Protein AF-G5E2P7-F1 (afdb_monomer_lite)

Foldseek 3Di:
DDDPQDDPVVVDDDDDDLDPPQQQFFWAFPVDDTDGPVVCPPQHEAEAEQAFLQALLSLVVQLVVQVCQVVCVVSVHAYEYEYADDDDCSVVVSCVSHVGTYTYRPVCVVVPPDDDAPPPVVVVRPVVVVSVVVSVVVPGHGDPDDPHD

Secondary structure (DSSP, 8-state):
------SSGGGSPPPPP--SSSTT-EEEETTS--EEGGGGTTT--EEEEES-TT-HHHHHHHHHHHHTHHHHHHTT--EEEEES---TTHHHHHHTT--SEEEE-TT-GGG-SS-----GGGGG-HHHHHHHHHHHHTT------SS--

Structure (mmCIF, N/CA/C/O backbone):
data_AF-G5E2P7-F1
#
_entry.id   AF-G5E2P7-F1
#
loop_
_atom_site.group_PDB
_atom_site.id
_atom_site.type_symbol
_atom_site.label_atom_id
_atom_site.label_alt_id
_atom_site.label_comp_id
_atom_site.label_asym_id
_atom_site.label_entity_id
_atom_site.label_seq_id
_atom_site.pdbx_PDB_ins_code
_atom_site.Ca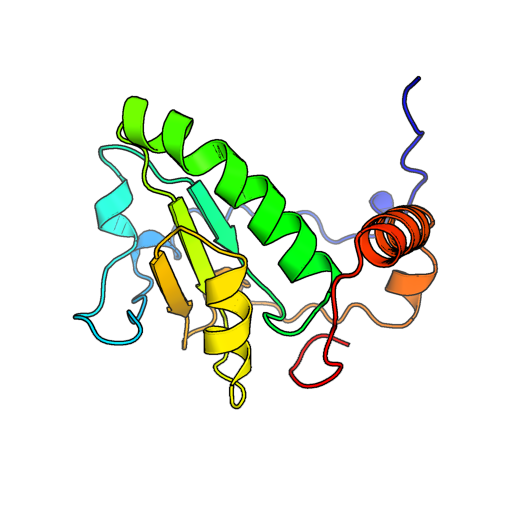rtn_x
_atom_site.Cartn_y
_atom_site.Cartn_z
_atom_site.occupancy
_atom_site.B_iso_or_equiv
_atom_site.auth_seq_id
_atom_site.auth_comp_id
_atom_site.auth_asym_id
_atom_site.auth_atom_id
_atom_site.pdbx_PDB_model_num
ATOM 1 N N . ALA A 1 1 ? 5.613 -28.517 1.594 1.00 33.00 1 ALA A N 1
ATOM 2 C CA . ALA A 1 1 ? 7.040 -28.612 1.960 1.00 33.00 1 ALA A CA 1
ATOM 3 C C . ALA A 1 1 ? 7.492 -27.232 2.418 1.00 33.00 1 ALA A C 1
ATOM 5 O O . ALA A 1 1 ? 7.472 -26.308 1.616 1.00 33.00 1 ALA A O 1
ATOM 6 N N . GLY A 1 2 ? 7.745 -27.064 3.718 1.00 37.56 2 GLY A N 1
ATOM 7 C CA . GLY A 1 2 ? 8.105 -25.773 4.302 1.00 37.56 2 GLY A CA 1
ATOM 8 C C . GLY A 1 2 ? 9.512 -25.373 3.878 1.00 37.56 2 GLY A C 1
ATOM 9 O O . GLY A 1 2 ? 10.471 -26.080 4.179 1.00 37.56 2 GLY A O 1
ATOM 10 N N . ILE A 1 3 ? 9.625 -24.260 3.160 1.00 41.03 3 ILE A N 1
ATOM 11 C CA . ILE A 1 3 ? 10.915 -23.635 2.886 1.00 41.03 3 ILE A CA 1
ATOM 12 C C . ILE A 1 3 ? 11.411 -23.083 4.219 1.00 41.03 3 ILE A C 1
ATOM 14 O O . ILE A 1 3 ? 10.821 -22.168 4.789 1.00 41.03 3 ILE A O 1
ATOM 18 N N . LEU A 1 4 ? 12.475 -23.695 4.729 1.00 39.72 4 LEU A N 1
ATOM 19 C CA . LEU A 1 4 ? 13.240 -23.212 5.864 1.00 39.72 4 LEU A CA 1
ATOM 20 C C . LEU A 1 4 ? 13.722 -21.790 5.522 1.00 39.72 4 LEU A C 1
ATOM 22 O O . LEU A 1 4 ? 14.643 -21.616 4.723 1.00 39.72 4 LEU A O 1
ATOM 26 N N . LEU A 1 5 ? 13.061 -20.772 6.081 1.00 41.38 5 LEU A N 1
ATOM 27 C CA . LEU A 1 5 ? 13.478 -19.369 6.030 1.00 41.38 5 LEU A CA 1
ATOM 28 C C . LEU A 1 5 ? 14.780 -19.241 6.829 1.00 41.38 5 LEU A C 1
ATOM 30 O O . LEU A 1 5 ? 14.787 -18.917 8.014 1.00 41.38 5 LEU A O 1
ATOM 34 N N . ALA A 1 6 ? 15.897 -19.603 6.203 1.00 42.47 6 ALA A N 1
ATOM 35 C CA . ALA A 1 6 ? 17.194 -19.628 6.850 1.00 42.47 6 ALA A CA 1
ATOM 36 C C . ALA A 1 6 ? 17.670 -18.197 7.164 1.00 42.47 6 ALA A C 1
ATOM 38 O O . ALA A 1 6 ? 18.159 -17.468 6.304 1.00 42.47 6 ALA A O 1
ATOM 39 N N . ASN A 1 7 ? 17.526 -17.830 8.439 1.00 48.72 7 ASN A N 1
ATOM 40 C CA . ASN A 1 7 ? 18.525 -17.137 9.254 1.00 48.72 7 ASN A CA 1
ATOM 41 C C . ASN A 1 7 ? 19.149 -15.850 8.696 1.00 48.72 7 ASN A C 1
ATOM 43 O O . ASN A 1 7 ? 20.366 -15.719 8.599 1.00 48.72 7 ASN A O 1
ATOM 47 N N . THR A 1 8 ? 18.323 -14.825 8.493 1.00 49.72 8 THR A N 1
ATOM 48 C CA . THR A 1 8 ? 18.777 -13.444 8.769 1.00 49.72 8 THR A CA 1
ATOM 49 C C . THR A 1 8 ? 17.930 -12.728 9.821 1.00 49.72 8 THR A C 1
ATOM 51 O O . THR A 1 8 ? 18.298 -11.633 10.232 1.00 49.72 8 THR A O 1
ATOM 54 N N . ASP A 1 9 ? 16.850 -13.347 10.312 1.00 51.41 9 ASP A N 1
ATOM 55 C CA . ASP A 1 9 ? 15.961 -12.748 11.319 1.00 51.41 9 ASP A CA 1
ATOM 56 C C . ASP A 1 9 ? 16.584 -12.662 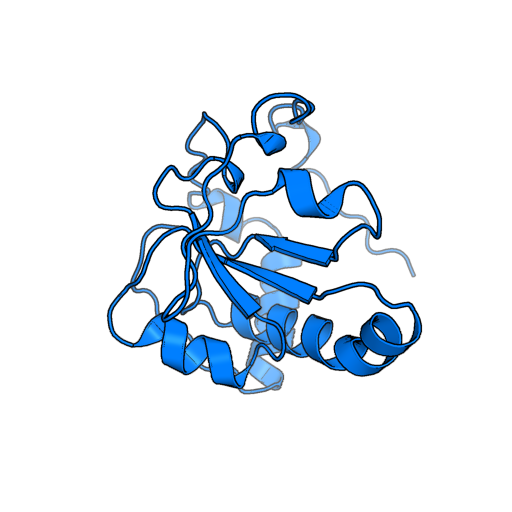12.720 1.00 51.41 9 ASP A C 1
ATOM 58 O O . ASP A 1 9 ? 16.238 -11.761 13.477 1.00 51.41 9 ASP A O 1
ATOM 62 N N . LEU A 1 10 ? 17.557 -13.520 13.056 1.00 53.84 10 LEU A N 1
ATOM 63 C CA . LEU A 1 10 ? 18.245 -13.484 14.359 1.00 53.84 10 LEU A CA 1
ATOM 64 C C . LEU A 1 10 ? 19.023 -12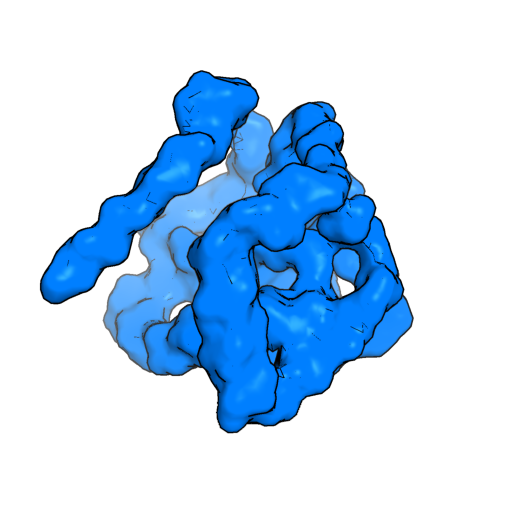.183 14.614 1.00 53.84 10 LEU A C 1
ATOM 66 O O . LEU A 1 10 ? 19.190 -11.792 15.765 1.00 53.84 10 LEU A O 1
ATOM 70 N N . PHE A 1 11 ? 19.492 -11.519 13.555 1.00 56.62 11 PHE A N 1
ATOM 71 C CA . PHE A 1 11 ? 20.237 -10.259 13.648 1.00 56.62 11 PHE A CA 1
ATOM 72 C C . PHE A 1 11 ? 19.363 -9.030 13.389 1.00 56.62 11 PHE A C 1
ATOM 74 O O . PHE A 1 11 ? 19.869 -7.906 13.383 1.00 56.62 11 PHE A O 1
ATOM 81 N N . LEU A 1 12 ? 18.059 -9.211 13.155 1.00 57.16 12 LEU A N 1
ATOM 82 C CA . LEU A 1 12 ? 17.161 -8.079 12.996 1.00 57.16 12 LEU A CA 1
ATOM 83 C C . LEU A 1 12 ? 16.767 -7.518 14.365 1.00 57.16 12 LEU A C 1
ATOM 85 O O . LEU A 1 12 ? 16.463 -8.278 15.287 1.00 57.16 12 LEU A O 1
ATOM 89 N N . PRO A 1 13 ? 16.702 -6.183 14.503 1.00 59.84 13 PRO A N 1
ATOM 90 C CA . PRO A 1 13 ? 16.128 -5.575 15.690 1.00 59.84 13 PRO A CA 1
ATOM 91 C C . PRO A 1 13 ? 14.683 -6.053 15.859 1.00 59.84 13 PRO A C 1
ATOM 93 O O . PRO A 1 13 ? 13.881 -5.971 14.917 1.00 59.84 13 PRO A O 1
ATOM 96 N N . LYS A 1 14 ? 14.365 -6.537 17.068 1.00 62.84 14 LYS A N 1
ATOM 97 C CA . LYS A 1 14 ? 13.017 -6.979 17.443 1.00 62.84 14 LYS A CA 1
ATOM 98 C C . LYS A 1 14 ? 12.001 -5.886 17.104 1.00 62.84 14 LYS A C 1
ATOM 100 O O . LYS A 1 14 ? 12.259 -4.699 17.293 1.00 62.84 14 LYS A O 1
ATOM 105 N N . THR A 1 15 ? 10.861 -6.290 16.557 1.00 62.22 15 THR A N 1
ATOM 106 C CA . THR A 1 15 ? 9.761 -5.380 16.230 1.00 62.22 15 THR A CA 1
ATOM 107 C C . THR A 1 15 ? 9.146 -4.829 17.513 1.00 62.22 15 THR A C 1
ATOM 109 O O . THR A 1 15 ? 8.770 -5.600 18.396 1.00 62.22 15 THR A O 1
ATOM 112 N N . GLU A 1 16 ? 9.026 -3.509 17.614 1.00 66.00 16 GLU A N 1
ATOM 113 C CA . GLU A 1 16 ? 8.308 -2.841 18.700 1.00 66.00 16 GLU A CA 1
ATOM 114 C C . GLU A 1 16 ? 6.816 -2.726 18.349 1.00 66.00 16 GLU A C 1
ATOM 116 O O . GLU A 1 16 ? 6.465 -2.555 17.179 1.00 66.00 16 GLU A O 1
ATOM 121 N N . ARG A 1 17 ? 5.922 -2.851 19.341 1.00 63.91 17 ARG A N 1
ATOM 122 C CA . ARG A 1 17 ? 4.475 -2.733 19.106 1.00 63.91 17 ARG A CA 1
ATOM 123 C C . ARG A 1 17 ? 4.104 -1.275 18.831 1.00 63.91 17 ARG A C 1
ATOM 125 O O . ARG A 1 17 ? 4.220 -0.419 19.702 1.00 63.91 17 ARG A O 1
ATOM 132 N N . ALA A 1 18 ? 3.609 -1.015 17.626 1.00 60.50 18 ALA A N 1
ATOM 133 C CA . ALA A 1 18 ? 3.130 0.288 17.181 1.00 60.50 18 ALA A CA 1
ATOM 134 C C . ALA A 1 18 ? 1.708 0.570 17.703 1.00 60.50 18 ALA A C 1
ATOM 136 O O . ALA A 1 18 ? 0.757 0.565 16.932 1.00 60.50 18 ALA A O 1
ATOM 137 N N . THR A 1 19 ? 1.531 0.733 19.018 1.00 59.19 19 THR A N 1
ATOM 138 C CA . THR A 1 19 ? 0.173 0.745 19.611 1.00 59.19 19 THR A CA 1
ATOM 139 C C . THR A 1 19 ? -0.419 2.134 19.859 1.00 59.19 19 THR A C 1
ATOM 141 O O . THR A 1 19 ? -1.630 2.232 19.967 1.00 59.19 19 THR A O 1
ATOM 144 N N . LEU A 1 20 ? 0.386 3.201 19.953 1.00 58.03 20 LEU A N 1
ATOM 145 C CA . LEU A 1 20 ? -0.112 4.521 20.390 1.00 58.03 20 LEU A CA 1
ATOM 146 C C . LEU A 1 20 ? -0.019 5.641 19.345 1.00 58.03 20 LEU A C 1
ATOM 148 O O . LEU A 1 20 ? -0.806 6.573 19.403 1.00 58.03 20 LEU A O 1
ATOM 152 N N . TYR A 1 21 ? 0.897 5.572 18.377 1.00 69.44 21 TYR A N 1
ATOM 153 C CA . TYR A 1 21 ? 1.121 6.694 17.450 1.00 69.44 21 TYR A CA 1
ATOM 154 C C . TYR A 1 21 ? 0.372 6.577 16.117 1.00 69.44 21 TYR A C 1
ATOM 156 O O . TYR A 1 21 ? 0.259 7.573 15.401 1.00 69.44 21 TYR A O 1
ATOM 164 N N . LEU A 1 22 ? -0.107 5.377 15.760 1.00 74.25 22 LEU A N 1
ATOM 165 C CA . LEU A 1 22 ? -0.755 5.145 14.467 1.00 74.25 22 LEU A CA 1
ATOM 166 C C . LEU A 1 22 ? -2.159 5.756 14.411 1.00 74.25 22 LEU A C 1
ATOM 168 O O . LEU A 1 22 ? -2.503 6.314 13.377 1.00 74.25 22 LEU A O 1
ATOM 172 N N . GLU A 1 23 ? -2.919 5.734 15.512 1.00 73.44 23 GLU A N 1
ATOM 173 C CA . GLU A 1 23 ? -4.293 6.268 15.580 1.00 73.44 23 GLU A CA 1
ATOM 174 C C . GLU A 1 23 ? -4.383 7.763 15.240 1.00 73.44 23 GLU A C 1
ATOM 176 O O . GLU A 1 23 ? -5.361 8.214 14.643 1.00 73.44 23 GLU A O 1
ATOM 181 N N . GLU A 1 24 ? -3.348 8.524 15.598 1.00 77.06 24 GLU A N 1
ATOM 182 C CA . GLU A 1 24 ? -3.251 9.970 15.373 1.00 77.06 24 GLU A CA 1
ATOM 183 C C . GLU A 1 24 ? -2.666 10.335 14.002 1.00 77.06 24 GLU A C 1
ATOM 185 O O . GLU A 1 24 ? -2.488 11.516 13.703 1.00 77.06 24 GLU A O 1
ATOM 190 N N . THR A 1 25 ? -2.330 9.344 13.174 1.00 78.69 25 THR A N 1
ATOM 191 C CA . THR A 1 25 ? -1.745 9.596 11.856 1.00 78.69 25 THR A CA 1
ATOM 192 C C . THR A 1 25 ? -2.790 10.215 10.939 1.00 78.69 25 THR A C 1
ATOM 194 O O . THR A 1 25 ? -3.861 9.639 10.727 1.00 78.69 25 THR A O 1
ATOM 197 N N . ASN A 1 26 ? -2.455 11.374 10.372 1.00 77.12 26 ASN A N 1
ATOM 198 C CA . ASN A 1 26 ? -3.244 11.996 9.320 1.00 77.12 26 ASN A CA 1
ATOM 199 C C . ASN A 1 26 ? -2.821 11.392 7.983 1.00 77.12 26 ASN A C 1
ATOM 201 O O . ASN A 1 26 ? -1.687 11.573 7.541 1.00 77.12 26 ASN A O 1
ATOM 205 N N . LEU A 1 27 ? -3.735 10.663 7.355 1.00 80.06 27 LEU A N 1
ATOM 206 C CA . LEU A 1 27 ? -3.528 10.091 6.038 1.00 80.06 27 LEU A CA 1
ATOM 207 C C . LEU A 1 27 ? -4.189 10.997 5.011 1.00 80.06 27 LEU A C 1
ATOM 209 O O . LEU A 1 27 ? -5.389 11.272 5.079 1.00 80.06 27 LEU A O 1
ATOM 213 N N . ARG A 1 28 ? -3.397 11.492 4.061 1.00 78.38 28 ARG A N 1
ATOM 214 C CA . ARG A 1 28 ? -3.913 12.346 3.000 1.00 78.38 28 ARG A CA 1
ATOM 215 C C . ARG A 1 28 ? -4.395 11.480 1.850 1.00 78.38 28 ARG A C 1
ATOM 217 O O . ARG A 1 28 ? -3.618 10.733 1.258 1.00 78.38 28 ARG A O 1
ATOM 224 N N . THR A 1 29 ? -5.673 11.594 1.521 1.00 72.88 29 THR A N 1
ATOM 225 C CA . THR A 1 29 ? -6.224 10.955 0.328 1.00 72.88 29 THR A CA 1
ATOM 226 C C . THR A 1 29 ? -5.758 11.712 -0.907 1.00 72.88 29 THR A C 1
ATOM 228 O O . THR A 1 29 ? -5.769 12.946 -0.936 1.00 72.88 29 THR A O 1
ATOM 231 N N . ILE A 1 30 ? -5.369 10.992 -1.955 1.00 65.44 30 ILE A N 1
ATOM 232 C CA . ILE A 1 30 ? -5.045 11.610 -3.242 1.00 65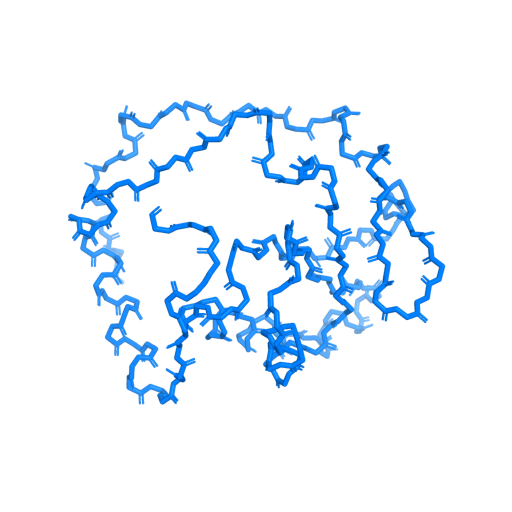.44 30 ILE A CA 1
ATOM 233 C C . ILE A 1 30 ? -6.370 12.020 -3.894 1.00 65.44 30 ILE A C 1
ATOM 235 O O . ILE A 1 30 ? -7.043 11.211 -4.523 1.00 65.44 30 ILE A O 1
ATOM 239 N N . GLY A 1 31 ? -6.781 13.273 -3.672 1.00 55.34 31 GLY A N 1
ATOM 240 C CA . GLY A 1 31 ? -8.008 13.850 -4.235 1.00 55.34 31 GLY A CA 1
ATOM 241 C C . GLY A 1 31 ? -9.235 13.881 -3.313 1.00 55.34 31 GLY A C 1
ATOM 242 O O . GLY A 1 31 ? -10.315 14.214 -3.793 1.00 55.34 31 GLY A O 1
ATOM 243 N N . ALA A 1 32 ? -9.098 13.584 -2.016 1.00 58.50 32 ALA A N 1
ATOM 244 C CA . ALA A 1 32 ? -10.187 13.735 -1.043 1.00 58.50 32 ALA A CA 1
ATOM 245 C C . ALA A 1 32 ? -9.692 14.273 0.310 1.00 58.50 32 ALA A C 1
ATOM 247 O O . ALA A 1 32 ? -8.489 14.436 0.529 1.00 58.50 32 ALA A O 1
ATOM 248 N N . GLU A 1 33 ? -10.640 14.549 1.207 1.00 60.84 33 GLU A N 1
ATOM 249 C CA . GLU A 1 33 ? -10.370 15.029 2.563 1.00 60.84 33 GLU A CA 1
ATOM 250 C C . GLU A 1 33 ? -9.468 14.051 3.346 1.00 60.84 33 GLU A C 1
ATOM 252 O O . GLU A 1 33 ? -9.504 12.833 3.112 1.00 60.84 33 GLU A O 1
ATOM 257 N N . PRO A 1 34 ? -8.623 14.568 4.255 1.00 65.69 34 PRO A N 1
ATOM 258 C CA . PRO A 1 34 ? -7.747 13.752 5.082 1.00 65.69 34 PRO A CA 1
ATOM 259 C C . PRO A 1 34 ? -8.551 12.849 6.023 1.00 65.69 34 PRO A C 1
ATOM 261 O O . PRO A 1 34 ? -9.530 13.272 6.639 1.00 65.69 34 PRO A O 1
ATOM 264 N N . PHE A 1 35 ? -8.096 11.605 6.158 1.00 71.50 35 PHE A N 1
ATOM 265 C CA . PHE A 1 35 ? -8.731 10.567 6.965 1.00 71.50 35 PHE A CA 1
ATOM 266 C C . PHE A 1 35 ? -7.850 10.219 8.171 1.00 71.50 35 PHE A C 1
ATOM 268 O O . PHE A 1 35 ? -6.621 10.158 8.057 1.00 71.50 35 PHE A O 1
ATOM 275 N N . LYS A 1 36 ? -8.459 9.990 9.342 1.00 75.44 36 LYS A N 1
ATOM 276 C CA . LYS A 1 36 ? -7.727 9.593 10.552 1.00 75.44 36 LYS A CA 1
ATOM 277 C C . LYS A 1 36 ? -7.768 8.085 10.720 1.00 75.44 36 LYS A C 1
ATOM 279 O O . LYS A 1 36 ? -8.831 7.480 10.693 1.00 75.44 36 LYS A O 1
ATOM 284 N N . ALA A 1 37 ? -6.623 7.475 11.016 1.00 71.31 37 ALA A N 1
ATOM 285 C CA . ALA A 1 37 ? -6.543 6.027 11.232 1.00 71.31 37 ALA A CA 1
ATOM 286 C C . ALA A 1 37 ? -7.457 5.515 12.370 1.00 71.31 37 ALA A C 1
ATOM 288 O O . ALA A 1 37 ? -7.867 4.354 12.356 1.00 71.31 37 ALA A O 1
ATOM 289 N N . LYS A 1 38 ? -7.814 6.374 13.339 1.00 72.25 38 LYS A N 1
ATOM 290 C CA . LYS A 1 38 ? -8.781 6.068 14.409 1.00 72.25 38 LYS A CA 1
ATOM 291 C C . LYS A 1 38 ? -10.143 5.594 13.883 1.00 72.25 38 LYS A C 1
ATOM 293 O O . LYS A 1 38 ? -10.803 4.786 14.534 1.00 72.25 38 LYS A O 1
ATOM 298 N N . ASP A 1 39 ? -10.542 6.046 12.703 1.00 73.69 39 ASP A N 1
ATOM 299 C CA . ASP A 1 39 ? -11.844 5.727 12.121 1.00 73.69 39 ASP A CA 1
ATOM 300 C C . ASP A 1 39 ? -11.954 4.241 11.694 1.00 73.69 39 ASP A C 1
ATOM 302 O O . ASP A 1 39 ? -13.047 3.760 11.405 1.00 73.69 39 ASP A O 1
ATOM 306 N N . TRP A 1 40 ? -10.857 3.466 11.734 1.00 76.88 40 TRP A N 1
ATOM 307 C CA . TRP A 1 40 ? -10.844 2.011 11.494 1.00 76.88 40 TRP A CA 1
ATOM 308 C C . TRP A 1 40 ? -11.134 1.142 12.728 1.00 76.88 40 TRP A C 1
ATOM 310 O O . TRP A 1 40 ? -11.194 -0.083 12.608 1.00 76.88 40 TRP A O 1
ATOM 320 N N . GLN A 1 41 ? -11.320 1.731 13.915 1.00 73.19 41 GLN A N 1
ATOM 321 C CA . GLN A 1 41 ? -11.515 0.975 15.164 1.00 73.19 41 GLN A CA 1
ATOM 322 C C . GLN A 1 41 ? -12.775 0.090 15.171 1.00 73.19 41 GLN A C 1
ATOM 324 O O . GLN A 1 41 ? -12.812 -0.906 15.889 1.00 73.19 41 GLN A O 1
ATOM 329 N N . THR A 1 42 ? -13.806 0.441 14.402 1.00 74.19 42 THR A N 1
ATOM 330 C CA . THR A 1 42 ? -15.121 -0.219 14.447 1.00 74.19 42 THR A CA 1
ATOM 331 C C . THR A 1 42 ? -15.203 -1.478 13.590 1.00 74.19 42 THR A C 1
ATOM 333 O O . THR A 1 42 ? -15.640 -2.514 14.084 1.00 74.19 42 THR A O 1
ATOM 336 N N . ASN A 1 43 ? -14.764 -1.411 12.331 1.00 75.75 43 ASN A N 1
ATOM 337 C CA . ASN A 1 43 ? -14.898 -2.515 11.369 1.00 75.75 43 ASN A CA 1
ATOM 338 C C . ASN A 1 43 ? -13.560 -3.178 11.003 1.00 75.75 43 ASN A C 1
ATOM 340 O O . ASN A 1 43 ? -13.544 -4.181 10.289 1.00 75.75 43 ASN A O 1
ATOM 344 N N . GLY A 1 44 ? -12.437 -2.645 11.497 1.00 84.62 44 GLY A N 1
ATOM 345 C CA . GLY A 1 44 ? -11.106 -3.049 11.055 1.00 84.62 44 GLY A CA 1
ATOM 346 C C . GLY A 1 44 ? -10.822 -2.632 9.609 1.00 84.62 44 GLY A C 1
ATOM 347 O O . GLY A 1 44 ? -11.678 -2.094 8.912 1.00 84.62 44 GLY A O 1
ATOM 348 N N . ALA A 1 45 ? -9.591 -2.858 9.157 1.00 88.38 45 ALA A N 1
ATOM 349 C CA . ALA A 1 45 ? -9.168 -2.584 7.787 1.00 88.38 45 ALA A CA 1
ATOM 350 C C . ALA A 1 45 ? -7.966 -3.460 7.417 1.00 88.38 45 ALA A C 1
ATOM 352 O O . ALA A 1 45 ? -7.144 -3.796 8.274 1.00 88.38 45 ALA A O 1
ATOM 353 N N . VAL A 1 46 ? -7.833 -3.790 6.133 1.00 90.44 46 VAL A N 1
ATOM 354 C CA . VAL A 1 46 ? -6.599 -4.359 5.581 1.00 90.44 46 VAL A CA 1
ATOM 355 C C . VAL A 1 46 ? -5.771 -3.218 5.008 1.00 90.44 46 VAL A C 1
ATOM 357 O O . VAL A 1 46 ? -6.221 -2.515 4.108 1.00 90.44 46 VAL A O 1
ATOM 360 N N . ILE A 1 47 ? -4.556 -3.035 5.524 1.00 89.69 47 ILE A N 1
ATOM 361 C CA . ILE A 1 47 ? -3.684 -1.918 5.149 1.00 89.69 47 ILE A CA 1
ATOM 362 C C . ILE A 1 47 ? -2.363 -2.461 4.611 1.00 89.69 47 ILE A C 1
ATOM 364 O O . ILE A 1 47 ? -1.618 -3.141 5.318 1.00 89.69 47 ILE A O 1
ATOM 368 N N . MET A 1 48 ? -2.047 -2.123 3.366 1.00 91.94 48 MET A N 1
ATOM 369 C CA . MET A 1 48 ? -0.759 -2.390 2.742 1.00 91.94 48 MET A CA 1
ATOM 370 C C . MET A 1 48 ? 0.151 -1.166 2.893 1.00 91.94 48 MET A C 1
ATOM 372 O O . MET A 1 48 ? -0.064 -0.145 2.247 1.00 91.94 48 MET A O 1
ATOM 376 N N . ALA A 1 49 ? 1.204 -1.262 3.706 1.00 90.44 49 ALA A N 1
ATOM 377 C CA . ALA A 1 49 ? 2.237 -0.226 3.772 1.00 90.44 49 ALA A CA 1
ATOM 378 C C . ALA A 1 49 ? 3.235 -0.393 2.609 1.00 90.44 49 ALA A C 1
ATOM 380 O O . ALA A 1 49 ? 4.104 -1.269 2.617 1.00 90.44 49 ALA A O 1
ATOM 381 N N . VAL A 1 50 ? 3.116 0.452 1.587 1.00 89.56 50 VAL A N 1
ATOM 382 C CA . VAL A 1 50 ? 3.873 0.361 0.335 1.00 89.56 50 VAL A CA 1
ATOM 383 C C . VAL A 1 50 ? 5.143 1.195 0.438 1.00 89.56 50 VAL A C 1
ATOM 385 O O . VAL A 1 50 ? 5.111 2.421 0.500 1.00 89.56 50 VAL A O 1
ATOM 388 N N . ARG A 1 51 ? 6.311 0.548 0.449 1.00 82.31 51 ARG A N 1
ATOM 389 C CA . ARG A 1 51 ? 7.593 1.263 0.582 1.00 82.31 51 ARG A CA 1
ATOM 390 C C . ARG A 1 51 ? 8.047 1.945 -0.712 1.00 82.31 51 ARG A C 1
ATOM 392 O O . ARG A 1 51 ? 8.723 2.965 -0.619 1.00 82.31 51 ARG A O 1
ATOM 399 N N . ARG A 1 52 ? 7.736 1.364 -1.877 1.00 80.12 52 ARG A N 1
ATOM 400 C CA . ARG A 1 52 ? 8.049 1.900 -3.215 1.00 80.12 52 ARG A CA 1
ATOM 401 C C . ARG A 1 52 ? 6.948 1.514 -4.212 1.00 80.12 52 ARG A C 1
ATOM 403 O O . ARG A 1 52 ? 6.939 0.358 -4.640 1.00 80.12 52 ARG A O 1
ATOM 410 N N . PRO A 1 53 ? 6.061 2.439 -4.605 1.00 83.06 53 PRO A N 1
ATOM 411 C CA . PRO A 1 53 ? 4.992 2.157 -5.571 1.00 83.06 53 PRO A CA 1
ATOM 412 C C . PRO A 1 53 ? 5.528 1.745 -6.955 1.00 83.06 53 PRO A C 1
ATOM 414 O O . PRO A 1 53 ? 4.941 0.903 -7.637 1.00 83.06 53 PRO A O 1
ATOM 417 N N . GLY A 1 54 ? 6.698 2.262 -7.349 1.00 80.81 54 GLY A N 1
ATOM 418 C CA . GLY A 1 54 ? 7.390 1.861 -8.574 1.00 80.81 54 GLY A CA 1
ATOM 419 C C . GLY A 1 54 ? 8.059 0.480 -8.546 1.00 80.81 54 GLY A C 1
ATOM 420 O O . GLY A 1 54 ? 8.491 0.003 -9.589 1.00 80.81 54 GLY A O 1
ATOM 421 N N . CYS A 1 55 ? 8.182 -0.194 -7.398 1.00 81.94 55 CYS A N 1
ATOM 422 C CA . CYS A 1 55 ? 8.892 -1.475 -7.312 1.00 81.94 55 CYS A CA 1
ATOM 423 C C . CYS A 1 55 ? 8.050 -2.632 -7.874 1.00 81.94 55 CYS A C 1
ATOM 425 O O . CYS A 1 55 ? 6.925 -2.839 -7.424 1.00 81.94 55 CYS A O 1
ATOM 427 N N . PHE A 1 56 ? 8.622 -3.444 -8.770 1.00 81.38 56 PHE A N 1
ATOM 428 C CA . PHE A 1 56 ? 7.913 -4.568 -9.402 1.00 81.38 56 PHE A CA 1
ATOM 429 C C . PHE A 1 56 ? 7.345 -5.577 -8.378 1.00 81.38 56 PHE A C 1
ATOM 431 O O . PHE A 1 56 ? 6.190 -5.965 -8.494 1.00 81.38 56 PHE A O 1
ATOM 438 N N . LEU A 1 57 ? 8.091 -5.911 -7.310 1.00 82.50 57 LEU A N 1
ATOM 439 C CA . LEU A 1 57 ? 7.589 -6.768 -6.218 1.00 82.50 57 LEU A CA 1
ATOM 440 C C . LEU A 1 57 ? 6.401 -6.143 -5.484 1.00 82.50 57 LEU A C 1
ATOM 442 O O . LEU A 1 57 ? 5.488 -6.840 -5.065 1.00 82.50 57 LEU A O 1
ATOM 446 N N . CYS A 1 58 ? 6.411 -4.821 -5.298 1.00 85.50 58 CYS A N 1
ATOM 447 C CA . CYS A 1 58 ? 5.306 -4.146 -4.625 1.00 85.50 58 CYS A CA 1
ATOM 448 C C . CYS A 1 58 ? 4.047 -4.144 -5.499 1.00 85.50 58 CYS A C 1
ATOM 450 O O . CYS A 1 58 ? 2.953 -4.225 -4.955 1.00 85.50 58 CYS A O 1
ATOM 452 N N . ARG A 1 59 ? 4.198 -4.077 -6.828 1.00 88.31 59 ARG A N 1
ATOM 453 C CA . ARG A 1 59 ? 3.086 -4.151 -7.788 1.00 88.31 59 ARG A CA 1
ATOM 454 C C . ARG A 1 59 ? 2.483 -5.556 -7.864 1.00 88.31 59 ARG A C 1
ATOM 456 O O . ARG A 1 59 ? 1.261 -5.673 -7.858 1.00 88.31 59 ARG A O 1
ATOM 463 N N . GLU A 1 60 ? 3.316 -6.597 -7.858 1.00 87.12 60 GLU A N 1
ATOM 464 C CA . GLU A 1 60 ? 2.865 -7.996 -7.785 1.00 87.12 60 GLU A CA 1
ATOM 465 C C . GLU A 1 60 ? 2.021 -8.239 -6.524 1.00 87.12 60 GLU A C 1
ATOM 467 O O . GLU A 1 60 ? 0.855 -8.626 -6.612 1.00 87.12 60 GLU A O 1
ATOM 472 N N . GLU A 1 61 ? 2.570 -7.924 -5.348 1.00 89.00 61 GLU A N 1
ATOM 473 C CA . GLU A 1 61 ? 1.873 -8.115 -4.071 1.00 89.00 61 GLU A CA 1
ATOM 474 C C . GLU A 1 61 ? 0.596 -7.256 -3.976 1.00 89.00 61 GLU A C 1
ATOM 476 O O . GLU A 1 61 ? -0.429 -7.710 -3.465 1.00 89.00 61 GLU A O 1
ATOM 481 N N . ALA A 1 62 ? 0.608 -6.035 -4.524 1.00 91.19 62 ALA A N 1
ATOM 482 C CA . ALA A 1 62 ? -0.579 -5.181 -4.593 1.00 91.19 62 ALA A CA 1
ATOM 483 C C . ALA A 1 62 ? -1.689 -5.787 -5.465 1.00 91.19 62 ALA A C 1
ATOM 485 O O . ALA A 1 62 ? -2.864 -5.726 -5.090 1.00 91.19 62 ALA A O 1
ATOM 486 N N . SER A 1 63 ? -1.326 -6.407 -6.590 1.00 90.62 63 SER A N 1
ATOM 487 C CA . SER A 1 63 ? -2.268 -7.124 -7.452 1.00 90.62 63 SER A CA 1
ATOM 488 C C . SER A 1 63 ? -2.843 -8.356 -6.748 1.00 90.62 63 SER A C 1
ATOM 490 O O . SER A 1 63 ? -4.061 -8.563 -6.745 1.00 90.62 63 SER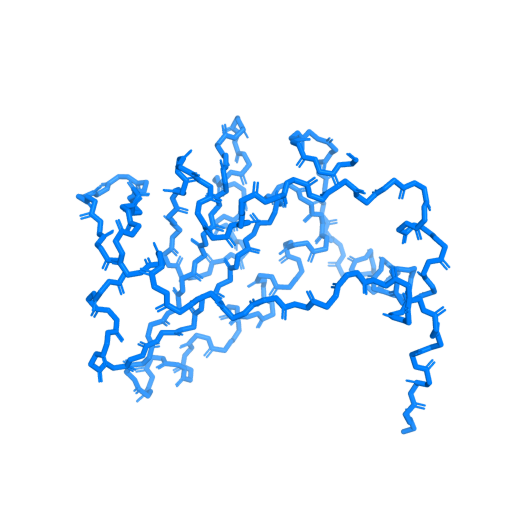 A O 1
ATOM 492 N N . GLY A 1 64 ? -1.988 -9.111 -6.050 1.00 90.62 64 GLY A N 1
ATOM 493 C CA . GLY A 1 64 ? -2.386 -10.244 -5.215 1.00 90.62 64 GLY A CA 1
ATOM 494 C C . GLY A 1 64 ? -3.396 -9.848 -4.138 1.00 90.62 64 GLY A C 1
ATOM 495 O O . GLY A 1 64 ? -4.477 -10.432 -4.064 1.00 90.62 64 GLY A O 1
ATOM 496 N N . LEU A 1 65 ? -3.111 -8.799 -3.361 1.00 92.00 65 LEU A N 1
ATOM 497 C CA . LEU A 1 65 ? -4.041 -8.279 -2.351 1.00 92.00 65 LEU A CA 1
ATOM 498 C C . LEU A 1 65 ? -5.340 -7.759 -2.973 1.00 92.00 65 LEU A C 1
ATOM 500 O O . LEU A 1 65 ? -6.428 -8.002 -2.452 1.00 92.00 65 LEU A O 1
ATOM 504 N N . SER A 1 66 ? -5.251 -7.107 -4.127 1.00 92.88 66 SER A N 1
ATOM 505 C CA . SER A 1 66 ? -6.422 -6.596 -4.842 1.00 92.88 66 SER A CA 1
ATOM 506 C C . SER A 1 66 ? -7.344 -7.694 -5.361 1.00 92.88 66 SER A C 1
ATOM 508 O O . SER A 1 66 ? -8.541 -7.453 -5.536 1.00 92.88 66 SER A O 1
ATOM 510 N N . SER A 1 67 ? -6.830 -8.906 -5.590 1.00 93.62 67 SER A N 1
ATOM 511 C CA . SER A 1 67 ? -7.657 -10.063 -5.949 1.00 93.62 67 SER A CA 1
ATOM 512 C C . SER A 1 67 ? -8.619 -10.472 -4.824 1.00 93.62 67 SER A C 1
ATOM 514 O O . SER A 1 67 ? -9.702 -10.983 -5.104 1.00 93.62 67 SER A O 1
ATOM 516 N N . LEU A 1 68 ? -8.272 -10.169 -3.566 1.00 92.62 68 LEU A N 1
ATOM 517 C CA . LEU A 1 68 ? -9.082 -10.467 -2.382 1.00 92.62 68 LEU A CA 1
ATOM 518 C C . LEU A 1 68 ? -10.162 -9.415 -2.115 1.00 92.62 68 LEU A C 1
ATOM 520 O O . LEU A 1 68 ? -11.062 -9.658 -1.313 1.00 92.62 68 LEU A O 1
ATOM 524 N N . LYS A 1 69 ? -10.115 -8.263 -2.797 1.00 91.88 69 LYS A N 1
ATOM 525 C CA . LYS A 1 69 ? -11.043 -7.150 -2.560 1.00 91.88 69 LYS A CA 1
ATOM 526 C C . LYS A 1 69 ? -12.526 -7.567 -2.559 1.00 91.88 69 LYS A C 1
ATOM 528 O O . LYS A 1 69 ? -13.212 -7.187 -1.619 1.00 91.88 69 LYS A O 1
ATOM 533 N N . PRO A 1 70 ? -13.034 -8.391 -3.499 1.00 94.06 70 PRO A N 1
ATOM 534 C CA . PRO A 1 70 ? -14.440 -8.802 -3.473 1.00 94.06 70 PRO A CA 1
ATOM 535 C C . PRO A 1 70 ? -14.840 -9.553 -2.194 1.00 94.06 70 PRO A C 1
ATOM 537 O O . PRO A 1 70 ? -15.972 -9.430 -1.739 1.00 94.06 70 PRO A O 1
ATOM 540 N N . GLN A 1 71 ? -13.920 -10.323 -1.608 1.00 93.00 71 GLN A N 1
ATOM 541 C CA . GLN A 1 71 ? -14.155 -11.062 -0.363 1.00 93.00 71 GLN A CA 1
ATOM 542 C C . GLN A 1 71 ? -14.115 -10.122 0.846 1.00 93.00 71 GLN A C 1
ATOM 544 O O . GLN A 1 71 ? -14.924 -10.253 1.759 1.00 93.00 71 GLN A O 1
ATOM 549 N N . LEU A 1 72 ? -13.202 -9.149 0.835 1.00 91.19 72 LEU A N 1
ATOM 550 C CA . LEU A 1 72 ? -13.113 -8.119 1.870 1.00 91.19 72 LEU A CA 1
ATOM 551 C C . LEU A 1 72 ? -14.362 -7.225 1.877 1.00 91.19 72 LEU A C 1
ATOM 553 O O . LEU A 1 72 ? -14.941 -6.993 2.936 1.00 91.19 72 LEU A O 1
ATOM 557 N N . ASP A 1 73 ? -14.844 -6.832 0.695 1.00 91.25 73 ASP A N 1
ATOM 558 C CA . ASP A 1 73 ? -16.067 -6.041 0.535 1.00 91.25 73 ASP A CA 1
ATOM 559 C C . ASP A 1 73 ? -17.299 -6.788 1.085 1.00 91.25 73 ASP A C 1
ATOM 561 O O . ASP A 1 73 ? -18.134 -6.189 1.760 1.00 91.25 73 ASP A O 1
ATOM 565 N N . GLN A 1 74 ? -17.398 -8.108 0.868 1.00 92.19 74 GLN A N 1
ATOM 566 C CA . GLN A 1 74 ? -18.471 -8.944 1.437 1.00 92.19 74 GLN A CA 1
ATOM 567 C C . GLN A 1 74 ? -18.452 -8.986 2.969 1.00 92.19 74 GLN A C 1
ATOM 569 O O . GLN A 1 74 ? -19.503 -9.108 3.596 1.00 92.19 74 GLN A O 1
ATOM 574 N N . LEU A 1 75 ? -17.266 -8.890 3.568 1.00 90.19 75 LEU A N 1
ATOM 575 C CA . LEU A 1 75 ? -17.080 -8.852 5.017 1.00 90.19 75 LEU A CA 1
ATOM 576 C C . LEU A 1 75 ? -17.193 -7.430 5.589 1.00 90.19 75 LEU A C 1
ATOM 578 O O . LEU A 1 75 ? -17.091 -7.258 6.801 1.00 90.19 75 LEU A O 1
ATOM 582 N N . GLY A 1 76 ? -17.394 -6.413 4.743 1.00 88.06 76 GLY A N 1
ATOM 583 C CA . GLY A 1 76 ? -17.411 -5.010 5.156 1.00 88.06 76 GLY A CA 1
ATOM 584 C C . GLY A 1 76 ? -16.049 -4.500 5.635 1.00 88.06 76 GLY A C 1
ATOM 585 O O . GLY A 1 76 ? -15.999 -3.526 6.388 1.00 88.06 76 GLY A O 1
ATOM 586 N N . VAL A 1 77 ? -14.961 -5.159 5.224 1.00 89.94 77 VAL A N 1
ATOM 587 C CA . VAL A 1 77 ? -13.588 -4.802 5.587 1.00 89.94 77 VAL A CA 1
ATOM 588 C C . VAL A 1 77 ? -12.965 -4.019 4.431 1.00 89.94 77 VAL A C 1
ATOM 590 O O . VAL A 1 77 ? -12.791 -4.571 3.346 1.00 89.94 77 VAL A O 1
ATOM 593 N N . PRO A 1 78 ? -12.603 -2.744 4.618 1.00 89.44 78 PRO A N 1
ATOM 594 C CA . PRO A 1 78 ? -11.981 -1.961 3.564 1.00 89.44 78 PRO A CA 1
ATOM 595 C C . PRO A 1 78 ? -10.515 -2.360 3.332 1.00 89.44 78 PRO A C 1
ATOM 597 O O . PRO A 1 78 ? -9.822 -2.846 4.232 1.00 89.44 78 PRO A O 1
ATOM 600 N N . LEU A 1 79 ? -10.042 -2.118 2.107 1.00 91.19 79 LEU A N 1
ATOM 601 C CA . LEU A 1 79 ? -8.670 -2.364 1.667 1.00 91.19 79 LEU A CA 1
ATOM 602 C C . LEU A 1 79 ? -7.992 -1.039 1.307 1.00 91.19 79 LEU A C 1
ATOM 604 O O . LEU A 1 79 ? -8.461 -0.327 0.418 1.00 91.19 79 LEU A O 1
ATOM 608 N N . TYR A 1 80 ? -6.860 -0.761 1.949 1.00 90.69 80 TYR A N 1
ATOM 609 C CA . TYR A 1 80 ? -6.113 0.485 1.798 1.00 90.69 80 TYR A CA 1
ATOM 610 C C . TYR A 1 80 ? -4.639 0.246 1.493 1.00 90.69 80 TYR A C 1
ATOM 612 O O . TYR A 1 80 ? -4.035 -0.702 1.993 1.00 90.69 80 TYR A O 1
ATOM 620 N N . ALA A 1 81 ? -4.041 1.137 0.711 1.00 91.50 81 ALA A N 1
ATOM 621 C CA . ALA A 1 81 ? -2.600 1.232 0.542 1.00 91.50 81 ALA A CA 1
ATOM 622 C C . ALA A 1 81 ? -2.109 2.552 1.131 1.00 91.50 81 ALA A C 1
ATOM 624 O O . ALA A 1 81 ? -2.665 3.607 0.853 1.00 91.50 81 ALA A O 1
ATOM 625 N N . VAL A 1 82 ? -1.044 2.498 1.922 1.00 90.62 82 VAL A N 1
ATOM 626 C CA . VAL A 1 82 ? -0.370 3.683 2.456 1.00 90.62 82 VAL A CA 1
ATOM 627 C C . VAL A 1 82 ? 0.980 3.801 1.769 1.00 90.62 82 VAL A C 1
ATOM 629 O O . VAL A 1 82 ? 1.773 2.862 1.806 1.00 90.62 82 VAL A O 1
ATOM 632 N N . VAL A 1 83 ? 1.232 4.936 1.124 1.00 89.12 83 VAL A N 1
ATOM 633 C CA . VAL A 1 83 ? 2.505 5.278 0.485 1.00 89.12 83 VAL A CA 1
ATOM 634 C C . VAL A 1 83 ? 3.204 6.371 1.290 1.00 89.12 83 VAL A C 1
ATOM 636 O O . VAL A 1 83 ? 2.562 7.236 1.872 1.00 89.12 83 VAL A O 1
ATOM 639 N N . LYS A 1 84 ? 4.537 6.353 1.325 1.00 86.25 84 LYS A N 1
ATOM 640 C CA . LYS A 1 84 ? 5.342 7.359 2.048 1.00 86.25 84 LYS A CA 1
ATOM 641 C C . LYS A 1 84 ? 5.682 8.601 1.222 1.00 86.25 84 LYS A C 1
ATOM 643 O O . LYS A 1 84 ? 6.222 9.563 1.761 1.00 86.25 84 LYS A O 1
ATOM 648 N N . GLU A 1 85 ? 5.568 8.495 -0.099 1.00 79.75 85 GLU A N 1
ATOM 649 C CA . GLU A 1 85 ? 6.009 9.515 -1.045 1.00 79.75 85 GLU A CA 1
ATOM 650 C C . GLU A 1 85 ? 5.255 9.392 -2.367 1.00 79.75 85 GLU A C 1
ATOM 652 O O . GLU A 1 85 ? 4.915 8.290 -2.805 1.00 79.75 85 GLU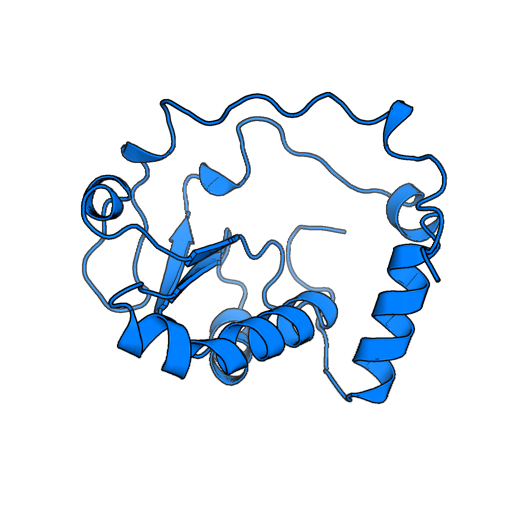 A O 1
ATOM 657 N N . GLU A 1 86 ? 5.040 10.540 -3.001 1.00 79.56 86 GLU A N 1
ATOM 658 C CA . GLU A 1 86 ? 4.544 10.662 -4.364 1.00 79.56 86 GLU A CA 1
ATOM 659 C C . GLU A 1 86 ? 5.713 11.029 -5.278 1.00 79.56 86 GLU A C 1
ATOM 661 O O . GLU A 1 86 ? 6.295 12.109 -5.172 1.00 79.56 86 GLU A O 1
ATOM 666 N N . VAL A 1 87 ? 6.104 10.097 -6.149 1.00 76.31 87 VAL A N 1
ATOM 667 C CA . VAL A 1 87 ? 7.233 10.271 -7.070 1.00 76.31 87 VAL A CA 1
ATOM 668 C C . VAL A 1 87 ? 6.714 10.202 -8.498 1.00 76.31 87 VAL A C 1
ATOM 670 O O . VAL A 1 87 ? 6.425 9.125 -9.014 1.00 76.31 87 VAL A O 1
ATOM 673 N N . GLY A 1 88 ? 6.619 11.357 -9.159 1.00 76.94 88 GLY A N 1
ATOM 674 C CA . GLY A 1 88 ? 6.186 11.441 -10.556 1.00 76.94 88 GLY A CA 1
ATOM 675 C C . GLY A 1 88 ? 4.830 10.766 -10.784 1.00 76.94 88 GLY A C 1
ATOM 676 O O . GLY A 1 88 ? 3.859 11.090 -10.113 1.00 76.94 88 GLY A O 1
ATOM 677 N N . THR A 1 89 ? 4.770 9.817 -11.720 1.00 77.56 89 THR A N 1
ATOM 678 C CA . THR A 1 89 ? 3.553 9.059 -12.059 1.00 77.56 89 THR A CA 1
ATOM 679 C C . THR A 1 89 ? 3.414 7.740 -11.292 1.00 77.56 89 THR A C 1
ATOM 681 O O . THR A 1 89 ? 2.474 6.994 -11.549 1.00 77.56 89 THR A O 1
ATOM 684 N N . GLU A 1 90 ? 4.314 7.422 -10.349 1.00 82.19 90 GLU A N 1
ATOM 685 C CA . GLU A 1 90 ? 4.376 6.080 -9.751 1.00 82.19 90 GLU A CA 1
ATOM 686 C C . GLU A 1 90 ? 3.102 5.686 -8.997 1.00 82.19 90 GLU A C 1
ATOM 688 O O . GLU A 1 90 ? 2.757 4.505 -8.993 1.00 82.19 90 GLU A O 1
ATOM 693 N N . ILE A 1 91 ? 2.396 6.641 -8.382 1.00 83.12 91 ILE A N 1
ATOM 694 C CA . ILE A 1 91 ? 1.122 6.346 -7.714 1.00 83.12 91 ILE A CA 1
ATOM 695 C C . ILE A 1 91 ? 0.024 6.046 -8.738 1.00 83.12 91 ILE A C 1
ATOM 697 O O . ILE A 1 91 ? -0.705 5.071 -8.570 1.00 83.12 91 ILE A O 1
ATOM 701 N N . GLY A 1 92 ? -0.049 6.818 -9.826 1.00 83.88 92 GLY A N 1
ATOM 702 C CA . GLY A 1 92 ? -0.980 6.549 -10.923 1.00 83.88 92 GLY A CA 1
ATOM 703 C C . GLY A 1 92 ? -0.741 5.171 -11.542 1.00 83.88 92 GLY A C 1
ATOM 704 O O . GLY A 1 92 ? -1.675 4.389 -11.702 1.00 83.88 92 GLY A O 1
ATOM 705 N N . ASP A 1 93 ? 0.518 4.813 -11.801 1.00 85.06 93 ASP A N 1
ATOM 706 C CA . ASP A 1 93 ? 0.871 3.478 -12.294 1.00 85.06 93 ASP A CA 1
ATOM 707 C C . ASP A 1 93 ? 0.510 2.388 -11.274 1.00 85.06 93 ASP A C 1
ATOM 709 O O . ASP A 1 93 ? -0.012 1.337 -11.637 1.00 85.06 93 ASP A O 1
ATOM 713 N N . PHE A 1 94 ? 0.765 2.627 -9.983 1.00 87.81 94 PHE A N 1
ATOM 714 C CA . PHE A 1 94 ? 0.453 1.686 -8.907 1.00 87.81 94 PHE A CA 1
ATOM 715 C C . PHE A 1 94 ? -1.055 1.451 -8.752 1.00 87.81 94 PHE A C 1
ATOM 717 O O . PHE A 1 94 ? -1.475 0.322 -8.500 1.00 87.81 94 PHE A O 1
ATOM 724 N N . GLN A 1 95 ? -1.876 2.476 -8.980 1.00 87.88 95 GLN A N 1
ATOM 725 C CA . GLN A 1 95 ? -3.335 2.388 -8.926 1.00 87.88 95 GLN A CA 1
ATOM 726 C C . GLN A 1 95 ? -3.916 1.392 -9.942 1.00 87.88 95 GLN A C 1
ATOM 728 O O . GLN A 1 95 ? -4.971 0.814 -9.703 1.00 87.88 95 GLN A O 1
ATOM 733 N N . HIS A 1 96 ? -3.214 1.105 -11.043 1.00 89.44 96 HIS A N 1
ATOM 734 C CA . HIS A 1 96 ? -3.637 0.064 -11.987 1.00 89.44 96 HIS A CA 1
ATOM 735 C C . HIS A 1 96 ? -3.543 -1.347 -11.383 1.00 89.44 96 HIS A C 1
ATOM 737 O O . HIS A 1 96 ? -4.299 -2.242 -11.762 1.00 89.44 96 HIS A O 1
ATOM 743 N N . TYR A 1 97 ? -2.630 -1.546 -10.430 1.00 88.75 97 TYR A N 1
ATOM 744 C CA . TYR A 1 97 ? -2.407 -2.821 -9.749 1.00 88.75 97 TYR A CA 1
ATOM 745 C C . TYR A 1 97 ? -3.153 -2.919 -8.418 1.00 88.75 97 TYR A C 1
ATOM 747 O O . TYR A 1 97 ? -3.399 -4.029 -7.944 1.00 88.75 97 TYR A O 1
ATOM 755 N N . PHE A 1 98 ? -3.524 -1.783 -7.820 1.00 92.94 98 PHE A N 1
ATOM 756 C CA . PHE A 1 98 ? -4.178 -1.728 -6.520 1.00 92.94 98 PHE A CA 1
ATOM 757 C C . PHE A 1 98 ? -5.630 -1.242 -6.612 1.00 92.94 98 PHE A C 1
ATOM 759 O O . PHE A 1 98 ? -5.889 -0.102 -6.974 1.00 92.94 98 PHE A O 1
ATOM 766 N N . LYS A 1 99 ? -6.588 -2.102 -6.245 1.00 91.31 99 LYS A N 1
ATOM 767 C CA . LYS A 1 99 ? -8.035 -1.820 -6.341 1.00 91.31 99 LYS A CA 1
ATOM 768 C C . LYS A 1 99 ? -8.637 -1.126 -5.108 1.00 91.31 99 LYS A C 1
ATOM 770 O O . LYS A 1 99 ? -9.842 -0.878 -5.100 1.00 91.31 99 LYS A O 1
ATOM 775 N N . GLY A 1 100 ? -7.858 -0.918 -4.048 1.00 89.06 100 GLY A N 1
ATOM 776 C CA . GLY A 1 100 ? -8.284 -0.200 -2.841 1.00 89.06 100 GLY A CA 1
ATOM 777 C C . GLY A 1 100 ? -7.931 1.289 -2.888 1.00 89.06 100 GLY A C 1
ATOM 778 O O . GLY A 1 100 ? -7.309 1.748 -3.847 1.00 89.06 100 GLY A O 1
ATOM 779 N N . ASP A 1 101 ? -8.275 2.029 -1.833 1.00 89.06 101 ASP A N 1
ATOM 780 C CA . ASP A 1 101 ? -7.923 3.451 -1.749 1.00 89.06 101 ASP A CA 1
ATOM 781 C C . ASP A 1 101 ? -6.452 3.627 -1.358 1.00 89.06 101 ASP A C 1
ATOM 783 O O . ASP A 1 101 ? -5.910 2.873 -0.543 1.00 89.06 101 ASP A O 1
ATOM 787 N N . ILE A 1 102 ? -5.798 4.627 -1.949 1.00 89.56 102 ILE A N 1
ATOM 788 C CA . ILE A 1 102 ? -4.384 4.926 -1.721 1.00 89.56 102 ILE A CA 1
ATOM 789 C C . ILE A 1 102 ? -4.274 6.227 -0.926 1.00 89.56 102 ILE A C 1
ATOM 791 O O . ILE A 1 102 ? -4.782 7.271 -1.337 1.00 89.56 102 ILE A O 1
ATOM 795 N N . PHE A 1 103 ? -3.553 6.166 0.187 1.00 88.75 103 PHE A N 1
ATOM 796 C CA . PHE A 1 103 ? -3.270 7.299 1.052 1.00 88.75 103 PHE A CA 1
ATOM 797 C C . PHE A 1 103 ? -1.782 7.612 1.099 1.00 88.75 103 PHE A C 1
ATOM 799 O O . PHE A 1 103 ? -0.944 6.711 1.122 1.00 88.75 103 PHE A O 1
ATOM 806 N N . LEU A 1 104 ? -1.461 8.897 1.194 1.00 87.50 104 LEU A N 1
ATOM 807 C CA . LEU A 1 104 ? -0.118 9.394 1.445 1.00 87.50 104 LEU A CA 1
ATOM 808 C C . LEU A 1 104 ? 0.072 9.653 2.946 1.00 87.50 104 LEU A C 1
ATOM 810 O O . LEU A 1 104 ? -0.655 10.436 3.558 1.00 87.50 104 LEU A O 1
ATOM 814 N N . ASP A 1 105 ? 1.079 9.005 3.523 1.00 87.00 105 ASP A N 1
ATOM 815 C CA . ASP A 1 105 ? 1.572 9.249 4.877 1.00 87.00 105 ASP A CA 1
ATOM 816 C C . ASP A 1 105 ? 2.789 10.182 4.809 1.00 87.00 105 ASP A C 1
ATOM 818 O O . ASP A 1 105 ? 3.940 9.738 4.754 1.00 87.00 105 ASP A O 1
ATOM 822 N N . GLU A 1 106 ? 2.521 11.492 4.777 1.00 81.62 106 GLU A N 1
ATOM 823 C CA . GLU A 1 106 ? 3.550 12.542 4.706 1.00 81.62 106 GLU A CA 1
ATOM 824 C C . GLU A 1 106 ? 4.482 12.511 5.934 1.00 81.62 106 GLU A C 1
ATOM 826 O O . GLU A 1 106 ? 5.690 12.734 5.821 1.00 81.62 106 GLU A O 1
ATOM 831 N N . GLU A 1 107 ? 3.936 12.169 7.105 1.00 81.19 107 GLU A N 1
ATOM 832 C CA . GLU A 1 107 ? 4.672 12.072 8.371 1.00 81.19 107 GLU A CA 1
ATOM 833 C C . GLU A 1 107 ? 5.465 10.757 8.502 1.00 81.19 107 GLU A C 1
ATOM 835 O O . GLU A 1 107 ? 6.282 10.607 9.415 1.00 81.19 107 GLU A O 1
ATOM 840 N N . LYS A 1 108 ? 5.261 9.810 7.575 1.00 84.31 108 LYS A N 1
ATOM 841 C CA . LYS A 1 108 ? 5.887 8.479 7.534 1.00 84.31 108 LYS A CA 1
ATOM 842 C C . LYS A 1 108 ? 5.691 7.685 8.834 1.00 84.31 108 LYS A C 1
ATOM 844 O O . LYS A 1 108 ? 6.519 6.826 9.160 1.00 84.31 108 LYS A O 1
ATOM 849 N N . ARG A 1 109 ? 4.604 7.934 9.574 1.00 82.94 109 ARG A N 1
ATOM 850 C CA . ARG A 1 109 ? 4.304 7.249 10.840 1.00 82.94 109 ARG A CA 1
ATOM 851 C C . ARG A 1 109 ? 4.135 5.744 10.647 1.00 82.94 109 ARG A C 1
ATOM 853 O O . ARG A 1 109 ? 4.668 4.984 11.450 1.00 82.94 109 ARG A O 1
ATOM 860 N N . PHE A 1 110 ? 3.522 5.290 9.551 1.00 81.19 110 PHE A N 1
ATOM 861 C CA . PHE A 1 110 ? 3.384 3.861 9.219 1.00 81.19 110 PHE A CA 1
ATOM 862 C C . PHE A 1 110 ? 4.724 3.147 9.013 1.00 81.19 110 PHE A C 1
ATOM 864 O O . PHE A 1 110 ? 4.803 1.923 9.117 1.00 81.19 110 PHE A O 1
ATOM 871 N N . TYR A 1 111 ? 5.794 3.897 8.752 1.00 79.25 111 TYR A N 1
ATOM 872 C CA . TYR A 1 111 ? 7.131 3.362 8.497 1.00 79.25 111 TYR A CA 1
ATOM 873 C C . TYR A 1 111 ? 8.025 3.377 9.744 1.00 79.25 111 TYR A C 1
ATOM 875 O O . TYR A 1 111 ? 9.165 2.907 9.691 1.00 79.25 111 TYR A O 1
ATOM 883 N N . GLY A 1 112 ? 7.485 3.852 10.869 1.00 78.00 112 GLY A N 1
ATOM 884 C CA . GLY A 1 112 ? 8.131 3.882 12.171 1.00 78.00 112 GLY A CA 1
ATOM 885 C C . GLY A 1 112 ? 9.176 4.996 12.329 1.00 78.00 112 GLY A C 1
ATOM 886 O O . GLY A 1 112 ? 9.640 5.593 11.357 1.00 78.00 112 GLY A O 1
ATOM 887 N N . PRO A 1 113 ? 9.605 5.265 13.576 1.00 72.50 113 PRO A N 1
ATOM 888 C CA . PRO A 1 113 ? 10.527 6.361 13.889 1.00 72.50 113 PRO A CA 1
ATOM 889 C C . PRO A 1 113 ? 11.950 6.124 13.363 1.00 72.50 113 PRO A C 1
ATOM 891 O O . PRO A 1 113 ? 12.713 7.068 13.158 1.00 72.50 113 PRO A O 1
ATOM 894 N N . GLN A 1 114 ? 12.337 4.862 13.149 1.00 70.88 114 GLN A N 1
ATOM 895 C CA . GLN A 1 114 ? 13.680 4.507 12.703 1.00 70.88 114 GLN A CA 1
ATOM 896 C C . GLN A 1 114 ? 13.715 4.147 11.222 1.00 70.88 114 GLN A C 1
ATOM 898 O O . GLN A 1 114 ? 13.161 3.138 10.783 1.00 70.88 114 GLN A O 1
ATOM 903 N N . LYS A 1 115 ? 14.480 4.926 10.454 1.00 68.50 115 LYS A N 1
ATOM 904 C CA . LYS A 1 115 ? 14.748 4.639 9.044 1.00 68.50 115 LYS A CA 1
ATOM 905 C C . LYS A 1 115 ? 15.655 3.414 8.925 1.00 68.50 115 LYS A C 1
ATOM 907 O O . LYS A 1 115 ? 16.864 3.498 9.125 1.00 68.50 115 LYS A O 1
ATOM 912 N N . ARG A 1 116 ? 15.082 2.272 8.543 1.00 67.31 116 ARG A N 1
ATOM 913 C CA . ARG A 1 116 ? 15.850 1.073 8.180 1.00 67.31 116 ARG A CA 1
ATOM 914 C C . ARG A 1 116 ? 16.230 1.142 6.700 1.00 67.31 116 ARG A C 1
ATOM 916 O O . ARG A 1 116 ? 15.359 1.203 5.828 1.00 67.31 116 ARG A O 1
ATOM 923 N N . LYS A 1 117 ? 17.532 1.130 6.408 1.00 63.88 117 LYS A N 1
ATOM 924 C CA . LYS A 1 117 ? 18.057 0.946 5.048 1.00 63.88 117 LYS A CA 1
ATOM 925 C C . LYS A 1 117 ? 18.458 -0.512 4.884 1.00 63.88 117 LYS A C 1
ATOM 927 O O . LYS A 1 117 ? 19.289 -1.013 5.636 1.00 63.88 117 LYS A O 1
ATOM 932 N N . MET A 1 118 ? 17.842 -1.195 3.926 1.00 60.72 118 MET A N 1
ATOM 933 C CA . MET A 1 118 ? 18.226 -2.555 3.581 1.00 60.72 118 MET A CA 1
ATOM 934 C C . MET A 1 118 ? 19.281 -2.440 2.483 1.00 60.72 118 MET A C 1
ATOM 936 O O . MET A 1 118 ? 18.936 -2.358 1.315 1.00 60.72 118 MET A O 1
ATOM 940 N N . MET A 1 119 ? 20.551 -2.342 2.886 1.00 62.16 119 MET A N 1
ATOM 941 C CA . MET A 1 119 ? 21.692 -2.300 1.962 1.00 62.16 119 MET A CA 1
ATOM 942 C C . MET A 1 119 ? 21.889 -3.673 1.279 1.00 62.16 119 MET A C 1
ATOM 944 O O . MET A 1 119 ? 20.994 -4.517 1.297 1.00 62.16 119 MET A O 1
ATOM 948 N N . LEU A 1 120 ? 23.076 -3.948 0.725 1.00 60.12 120 LEU A N 1
ATOM 949 C CA . LEU A 1 120 ? 23.418 -5.173 -0.018 1.00 60.12 120 LEU A CA 1
ATOM 950 C C . LEU A 1 120 ? 22.981 -6.498 0.658 1.00 60.12 120 LEU A C 1
ATOM 952 O O . LEU A 1 120 ? 22.678 -7.467 -0.033 1.00 60.12 120 LEU A O 1
ATOM 956 N N . LEU A 1 121 ? 22.853 -6.526 1.992 1.00 64.62 121 LEU A N 1
ATOM 957 C CA . LEU A 1 121 ? 22.297 -7.644 2.775 1.00 64.62 121 LEU A CA 1
ATOM 958 C C . LEU A 1 121 ? 20.893 -8.089 2.326 1.00 64.62 121 LEU A C 1
ATOM 960 O O . LEU A 1 121 ? 20.549 -9.263 2.460 1.00 64.62 121 LEU A O 1
ATOM 964 N N . GLY A 1 122 ? 20.085 -7.180 1.774 1.00 62.47 122 GLY A N 1
ATOM 965 C CA . GLY A 1 122 ? 18.771 -7.497 1.220 1.00 62.47 122 GLY A CA 1
ATOM 966 C C . GLY A 1 122 ? 18.835 -8.468 0.041 1.00 62.47 122 GLY A C 1
ATOM 967 O O . GLY A 1 122 ? 17.996 -9.359 -0.063 1.00 62.47 122 GLY A O 1
ATOM 968 N N . PHE A 1 123 ? 19.878 -8.350 -0.784 1.00 64.44 123 PHE A N 1
ATOM 969 C CA . PHE A 1 123 ? 20.140 -9.237 -1.918 1.00 64.44 123 PHE A CA 1
ATOM 970 C C . PHE A 1 123 ? 20.792 -10.559 -1.501 1.00 64.44 123 PHE A C 1
ATOM 972 O O . PHE A 1 123 ? 20.872 -11.469 -2.308 1.00 64.44 123 PHE A O 1
ATOM 979 N N . ILE A 1 124 ? 21.245 -10.724 -0.258 1.00 65.69 124 ILE A N 1
ATOM 980 C CA . ILE A 1 124 ? 21.779 -12.017 0.213 1.00 65.69 124 ILE A CA 1
ATOM 981 C C . ILE A 1 124 ? 20.632 -12.974 0.592 1.00 65.69 124 ILE A C 1
ATOM 983 O O . ILE A 1 124 ? 20.804 -14.191 0.646 1.00 65.69 124 ILE A O 1
ATOM 987 N N . ARG A 1 125 ? 19.419 -12.450 0.808 1.00 67.75 125 ARG A N 1
ATOM 988 C CA . ARG A 1 125 ? 18.250 -13.261 1.160 1.00 67.75 125 ARG A CA 1
ATOM 989 C C . ARG A 1 125 ? 17.744 -14.047 -0.047 1.00 67.75 125 ARG A C 1
ATOM 991 O O . ARG A 1 125 ? 17.139 -13.481 -0.953 1.00 67.75 125 ARG A O 1
ATOM 998 N N . LEU A 1 126 ? 17.892 -15.370 -0.008 1.00 66.88 126 LEU A N 1
ATOM 999 C CA . LEU A 1 126 ? 17.404 -16.285 -1.053 1.00 66.88 126 LEU A CA 1
ATOM 1000 C C . LEU A 1 126 ? 15.908 -16.108 -1.375 1.00 66.88 126 LEU A C 1
ATOM 1002 O O . LEU A 1 126 ? 15.521 -16.202 -2.537 1.00 66.88 126 LEU A O 1
ATOM 1006 N N . GLY A 1 127 ? 15.078 -15.788 -0.375 1.00 67.38 127 GLY A N 1
ATOM 1007 C CA . GLY A 1 127 ? 13.649 -15.519 -0.583 1.00 67.38 127 GLY A CA 1
ATOM 1008 C C . GLY A 1 127 ? 13.377 -14.315 -1.494 1.00 67.38 127 GLY A C 1
ATOM 1009 O O . GLY A 1 127 ? 12.428 -14.338 -2.271 1.00 67.38 127 GLY A O 1
ATOM 1010 N N . VAL A 1 128 ? 14.248 -13.298 -1.481 1.00 70.94 128 VAL A N 1
ATOM 1011 C CA . VAL A 1 128 ? 14.121 -12.131 -2.370 1.00 70.94 128 VAL A CA 1
ATOM 1012 C C . VAL A 1 128 ? 14.345 -12.542 -3.825 1.00 70.94 128 VAL A C 1
ATOM 1014 O O . VAL A 1 128 ? 13.591 -12.112 -4.689 1.00 70.94 128 VAL A O 1
ATOM 1017 N N . TRP A 1 129 ? 15.308 -13.428 -4.100 1.00 72.50 129 TRP A N 1
ATOM 1018 C CA . TRP A 1 129 ? 15.555 -13.947 -5.452 1.00 72.50 129 TRP A CA 1
ATOM 1019 C C . TRP A 1 129 ? 14.425 -14.838 -5.968 1.00 72.50 129 TRP A C 1
ATOM 1021 O O . TRP A 1 129 ? 14.098 -14.787 -7.153 1.00 72.50 129 TRP A O 1
ATOM 1031 N N . GLN A 1 130 ? 13.812 -15.644 -5.097 1.00 75.25 130 GLN A N 1
ATOM 1032 C CA . GLN A 1 130 ? 12.660 -16.472 -5.467 1.00 75.25 130 GLN A CA 1
ATOM 1033 C C . GLN A 1 130 ? 11.452 -15.606 -5.844 1.00 75.25 130 GLN A C 1
ATOM 1035 O O . GLN A 1 130 ? 10.879 -15.803 -6.915 1.00 75.25 130 GLN A O 1
ATOM 1040 N N . ASN A 1 131 ? 11.132 -14.601 -5.023 1.00 74.62 131 ASN A N 1
ATOM 1041 C CA . ASN A 1 131 ? 10.056 -13.649 -5.310 1.00 74.62 131 ASN A CA 1
ATOM 1042 C C . ASN A 1 131 ? 10.369 -12.807 -6.557 1.00 74.62 131 ASN A C 1
ATOM 1044 O O . ASN A 1 131 ? 9.494 -12.589 -7.387 1.00 74.62 131 ASN A O 1
ATOM 1048 N N . PHE A 1 132 ? 11.635 -12.408 -6.745 1.00 72.38 132 PHE A N 1
ATOM 1049 C CA . PHE A 1 132 ? 12.080 -11.702 -7.950 1.00 72.38 132 PHE A CA 1
ATOM 1050 C C . PHE A 1 132 ? 11.794 -12.521 -9.210 1.00 72.38 132 PHE A C 1
ATOM 1052 O O . PHE A 1 132 ? 11.222 -12.011 -10.168 1.00 72.38 132 PHE A O 1
ATOM 1059 N N . ARG A 1 133 ? 12.162 -13.808 -9.205 1.00 74.31 133 ARG A N 1
ATOM 1060 C CA . ARG A 1 133 ? 11.943 -14.697 -10.351 1.00 74.31 133 ARG A CA 1
ATOM 1061 C C . ARG A 1 133 ? 10.456 -14.908 -10.643 1.00 74.31 133 ARG A C 1
ATOM 1063 O O . ARG A 1 133 ? 10.089 -14.979 -11.811 1.00 74.31 133 ARG A O 1
ATOM 1070 N N . ARG A 1 134 ? 9.620 -15.008 -9.606 1.00 77.62 134 ARG A N 1
ATOM 1071 C CA . ARG A 1 134 ? 8.163 -15.152 -9.738 1.00 77.62 134 ARG A CA 1
ATOM 1072 C C . ARG A 1 134 ? 7.548 -13.925 -10.415 1.00 77.62 134 ARG A C 1
ATOM 1074 O O . ARG A 1 134 ? 6.993 -14.063 -11.498 1.00 77.62 134 ARG A O 1
ATOM 1081 N N . ALA A 1 135 ? 7.772 -12.735 -9.864 1.00 71.19 135 ALA A N 1
ATOM 1082 C CA . ALA A 1 135 ? 7.202 -11.506 -10.413 1.00 71.19 135 ALA A CA 1
ATOM 1083 C C . ALA A 1 135 ? 7.777 -11.131 -11.796 1.00 71.19 135 ALA A C 1
ATOM 1085 O O . ALA A 1 135 ? 7.067 -10.553 -12.616 1.00 71.19 135 ALA A O 1
ATOM 1086 N N . TRP A 1 136 ? 9.027 -11.507 -12.107 1.00 71.69 136 TRP A N 1
ATOM 1087 C CA . TRP A 1 136 ? 9.575 -11.367 -13.464 1.00 71.69 136 TRP A CA 1
ATOM 1088 C C . TRP A 1 136 ? 8.827 -12.235 -14.485 1.00 71.69 136 TRP A C 1
ATOM 1090 O O . TRP A 1 136 ? 8.530 -11.776 -15.585 1.00 71.69 136 TRP A O 1
ATOM 1100 N N . ASN A 1 137 ? 8.489 -13.478 -14.127 1.00 72.31 137 ASN A N 1
ATOM 1101 C CA . ASN A 1 137 ? 7.724 -14.367 -15.005 1.00 72.31 137 ASN A CA 1
ATOM 1102 C C . ASN A 1 137 ? 6.285 -13.875 -15.238 1.00 72.31 137 ASN A C 1
ATOM 1104 O O . ASN A 1 137 ? 5.690 -14.216 -16.255 1.00 72.31 137 ASN A O 1
ATOM 1108 N N . GLU A 1 138 ? 5.740 -13.083 -14.315 1.00 68.31 138 GLU A N 1
ATOM 1109 C CA . GLU A 1 138 ? 4.397 -12.497 -14.408 1.00 68.31 138 GLU A CA 1
ATOM 1110 C C . GLU A 1 138 ? 4.369 -11.155 -15.167 1.00 68.31 138 GLU A C 1
ATOM 1112 O O . GLU A 1 138 ? 3.295 -10.621 -15.429 1.00 68.31 138 GLU A O 1
ATOM 1117 N N . GLY A 1 139 ? 5.530 -10.632 -15.590 1.00 72.31 139 GLY A N 1
ATOM 1118 C CA . GLY A 1 139 ? 5.621 -9.482 -16.498 1.00 72.31 139 GLY A CA 1
ATOM 1119 C C . GLY A 1 139 ? 5.465 -8.106 -15.842 1.00 72.31 139 GLY A C 1
ATOM 1120 O O . GLY A 1 139 ? 5.170 -7.136 -16.535 1.00 72.31 139 GLY A O 1
ATOM 1121 N N . PHE A 1 140 ? 5.664 -7.987 -14.525 1.00 67.06 140 PHE A N 1
ATOM 1122 C CA . PHE A 1 140 ? 5.577 -6.694 -13.837 1.00 67.06 140 PHE A CA 1
ATOM 1123 C C . PHE A 1 140 ? 6.772 -5.786 -14.163 1.00 67.06 140 PHE A C 1
ATOM 1125 O O . PHE A 1 140 ? 7.923 -6.111 -13.868 1.00 67.06 140 PHE A O 1
ATOM 1132 N N . GLU A 1 141 ? 6.499 -4.594 -14.694 1.00 66.56 141 GLU A N 1
ATOM 1133 C CA . GLU A 1 141 ? 7.514 -3.557 -14.901 1.00 66.56 141 GLU A CA 1
ATOM 1134 C C . GLU A 1 141 ? 7.803 -2.788 -13.602 1.00 66.56 141 GLU A C 1
ATOM 1136 O O . GLU A 1 141 ? 6.890 -2.479 -12.827 1.00 66.56 141 GLU A O 1
ATOM 1141 N N . GLY A 1 142 ? 9.076 -2.448 -13.362 1.00 61.69 142 GLY A N 1
ATOM 1142 C CA . GLY A 1 142 ? 9.512 -1.751 -12.151 1.00 61.69 142 GLY A CA 1
ATOM 1143 C C . GLY A 1 142 ? 10.488 -0.601 -12.402 1.00 61.69 142 GLY A C 1
ATOM 1144 O O . GLY A 1 142 ? 11.404 -0.698 -13.213 1.00 61.69 142 GLY A O 1
ATOM 1145 N N . SER A 1 143 ? 10.312 0.472 -11.636 1.00 60.94 143 SER A N 1
ATOM 1146 C CA . SER A 1 143 ? 11.185 1.642 -11.533 1.00 60.94 143 SER A CA 1
ATOM 1147 C C . SER A 1 143 ? 12.189 1.473 -10.381 1.00 60.94 143 SER A C 1
ATOM 1149 O O . SER A 1 143 ? 11.882 0.908 -9.326 1.00 60.94 143 SER A O 1
ATOM 1151 N N . LEU A 1 144 ? 13.411 1.986 -10.568 1.00 60.16 144 LEU A N 1
ATOM 1152 C CA . LEU A 1 144 ? 14.405 2.139 -9.494 1.00 60.16 144 LEU A CA 1
ATOM 1153 C C . LEU A 1 144 ? 14.362 3.527 -8.830 1.00 60.16 144 LEU A C 1
ATOM 1155 O O . LEU A 1 144 ? 15.172 3.787 -7.943 1.00 60.16 144 LEU A O 1
ATOM 1159 N N . LYS A 1 145 ? 13.443 4.412 -9.235 1.00 56.50 145 LYS A N 1
ATOM 1160 C CA . LYS A 1 145 ? 13.266 5.740 -8.631 1.00 56.50 145 LYS A CA 1
ATOM 1161 C C . LYS A 1 145 ? 12.553 5.624 -7.269 1.00 56.50 145 LYS A C 1
ATOM 1163 O O . LYS A 1 145 ? 11.914 4.615 -6.972 1.00 56.50 145 LYS A O 1
ATOM 1168 N N . GLY A 1 146 ? 12.746 6.631 -6.416 1.00 56.09 146 GLY A N 1
ATOM 1169 C CA . GLY A 1 146 ? 12.231 6.675 -5.039 1.00 56.09 146 GLY A CA 1
ATOM 1170 C C . GLY A 1 146 ? 13.223 6.199 -3.967 1.00 56.09 146 GLY A C 1
ATOM 1171 O O . GLY A 1 146 ? 14.248 5.573 -4.252 1.00 56.09 146 GLY A O 1
ATOM 1172 N N . GLU A 1 147 ? 12.934 6.501 -2.701 1.00 52.50 147 GLU A N 1
ATOM 1173 C CA . GLU A 1 147 ? 13.756 6.070 -1.568 1.00 52.50 147 GLU A CA 1
ATOM 1174 C C . GLU A 1 147 ? 13.523 4.566 -1.300 1.00 52.50 147 GLU A C 1
ATOM 1176 O O . GLU A 1 147 ? 12.384 4.107 -1.255 1.00 52.50 147 GLU A O 1
ATOM 1181 N N . GLY A 1 148 ? 14.552 3.754 -1.033 1.00 50.22 148 GLY A N 1
ATOM 1182 C CA . GLY A 1 148 ? 14.333 2.368 -0.573 1.00 50.22 148 GLY A CA 1
ATOM 1183 C C . GLY A 1 148 ? 15.293 1.299 -1.081 1.00 50.22 148 GLY A C 1
ATOM 1184 O O . GLY A 1 148 ? 15.191 0.168 -0.595 1.00 50.22 148 GLY A O 1
ATOM 1185 N N . LEU A 1 149 ? 16.203 1.658 -1.989 1.00 45.66 149 LEU A N 1
ATOM 1186 C CA . LEU A 1 149 ? 17.485 0.967 -2.165 1.00 45.66 149 LEU A CA 1
ATOM 1187 C C . LEU A 1 149 ? 18.443 1.305 -1.010 1.00 45.66 149 LEU A C 1
ATOM 1189 O O . LEU A 1 149 ? 18.318 2.414 -0.435 1.00 45.66 149 LEU A O 1
#

Sequence (149 aa):
AGILLANTDLFLPKTERATLYLEETNLRTIGAEPFKAKDWQTNGAVIMAVRRPGCFLCREEASGLSSLKPQLDQLGVPLYAVVKEEVGTEIGDFQHYFKGDIFLDEEKRFYGPQKRKMMLLGFIRLGVWQNFRRAWNEGFEGSLKGEGL

Radius of gyration: 16.31 Å; chains: 1; bounding box: 42×44×37 Å

Organism: NCBI:txid191480

InterPro domains:
  IPR032801 Peroxiredoxin-like 2A/B/C [PF13911] (65-148)
  IPR032801 Peroxiredoxin-like 2A/B/C [PTHR28630] (5-148)
  IPR036249 Thioredoxin-like superfamily [SSF52833] (27-83)

pLDDT: mean 74.74, std 14.16, range [33.0, 94.06]